Protein AF-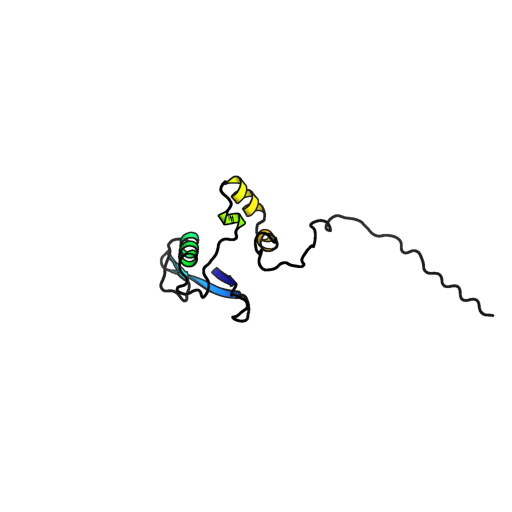S4NLT5-F1 (afdb_monomer_lite)

pLDDT: mean 71.35, std 17.42, range [36.0, 91.88]

Secondary structure (DSSP, 8-state):
-EEEEE--GGGSSSEEEEEEEEETTEEEETT-S--BSSHHHHHHHHHH--SSSSS-----HHHHH--SHHHHHHHHHTGGGGGGSTTT-TTS-SS----S---S-----------------

Structure (mmCIF, N/CA/C/O backbone):
data_AF-S4NLT5-F1
#
_entry.id   AF-S4NLT5-F1
#
loop_
_atom_site.group_PDB
_atom_site.id
_atom_site.type_symbol
_atom_site.label_atom_id
_atom_site.label_alt_id
_atom_site.label_comp_id
_atom_site.label_asym_id
_atom_site.label_entity_id
_atom_site.label_seq_id
_atom_site.pdbx_PDB_ins_code
_atom_site.Cartn_x
_atom_site.Cartn_y
_atom_site.Cartn_z
_atom_site.occupancy
_atom_site.B_iso_or_equiv
_atom_site.auth_seq_id
_atom_site.auth_comp_id
_atom_site.auth_asym_id
_atom_site.auth_atom_id
_atom_site.pdbx_PDB_model_num
ATOM 1 N N . MET A 1 1 ? -8.710 9.050 0.192 1.00 84.00 1 MET A N 1
ATOM 2 C CA . MET A 1 1 ? -7.696 8.049 -0.226 1.00 84.00 1 MET A CA 1
ATOM 3 C C . MET A 1 1 ? -7.883 6.807 0.635 1.00 84.00 1 MET A C 1
ATOM 5 O O . MET A 1 1 ? -8.409 6.960 1.728 1.00 84.00 1 MET A O 1
ATOM 9 N N . ALA A 1 2 ? -7.510 5.611 0.174 1.00 89.19 2 ALA A N 1
ATOM 10 C CA . ALA A 1 2 ? -7.674 4.373 0.942 1.00 89.19 2 ALA A CA 1
ATOM 11 C C . ALA A 1 2 ? -6.494 3.413 0.727 1.00 89.19 2 ALA A C 1
ATOM 13 O O . ALA A 1 2 ? -5.866 3.438 -0.332 1.00 89.19 2 ALA A O 1
ATOM 14 N N . ILE A 1 3 ? -6.225 2.561 1.715 1.00 86.31 3 ILE A N 1
ATOM 15 C CA . ILE A 1 3 ? -5.295 1.431 1.630 1.00 86.31 3 ILE A CA 1
ATOM 16 C C . ILE A 1 3 ? -6.113 0.163 1.447 1.00 86.31 3 ILE A C 1
ATOM 18 O O . ILE A 1 3 ? -7.032 -0.091 2.216 1.00 86.31 3 ILE A O 1
ATOM 22 N N . SER A 1 4 ? -5.766 -0.634 0.441 1.00 84.19 4 SER A N 1
ATOM 23 C CA . SER A 1 4 ? -6.381 -1.944 0.219 1.00 84.19 4 SER A CA 1
ATOM 24 C C . SER A 1 4 ? -5.398 -3.022 0.655 1.00 84.19 4 SER A C 1
ATOM 26 O O . SER A 1 4 ? -4.279 -3.072 0.143 1.00 84.19 4 SER A O 1
ATOM 28 N N . VAL A 1 5 ? -5.791 -3.858 1.609 1.00 81.44 5 VAL A N 1
ATOM 29 C CA . VAL A 1 5 ? -4.926 -4.861 2.232 1.00 81.44 5 VAL A CA 1
ATOM 30 C C . VAL A 1 5 ? -5.440 -6.248 1.903 1.00 81.44 5 VAL A C 1
ATOM 32 O O . VAL A 1 5 ? -6.630 -6.521 2.011 1.00 81.44 5 VAL A O 1
ATOM 35 N N . ARG A 1 6 ? -4.527 -7.129 1.491 1.00 75.19 6 ARG A N 1
ATOM 36 C CA . ARG A 1 6 ? -4.849 -8.495 1.096 1.00 75.19 6 ARG A CA 1
ATOM 37 C C . ARG A 1 6 ? -4.688 -9.446 2.296 1.00 75.19 6 ARG A C 1
ATOM 39 O O . ARG A 1 6 ? -3.566 -9.679 2.741 1.00 75.19 6 ARG A O 1
ATOM 46 N N . LEU A 1 7 ? -5.790 -9.985 2.813 1.00 73.19 7 LEU A N 1
ATOM 47 C CA . LEU A 1 7 ? -5.836 -10.899 3.964 1.00 73.19 7 LEU A CA 1
ATOM 48 C C . LEU A 1 7 ? -5.438 -12.336 3.571 1.00 73.19 7 LEU A C 1
ATOM 50 O O . LEU A 1 7 ? -5.678 -12.740 2.437 1.00 73.19 7 LEU A O 1
ATOM 54 N N . PRO A 1 8 ? -4.838 -13.146 4.461 1.00 68.81 8 PRO A N 1
ATOM 55 C CA . PRO A 1 8 ? -4.606 -14.567 4.190 1.00 68.81 8 PRO A CA 1
ATOM 56 C C . PRO A 1 8 ? -5.924 -15.339 3.992 1.00 68.81 8 PRO A C 1
ATOM 58 O O . PRO A 1 8 ? -6.956 -14.986 4.561 1.00 68.81 8 PRO A O 1
ATOM 61 N N . ALA A 1 9 ? -5.866 -16.414 3.196 1.00 61.72 9 ALA A N 1
ATOM 62 C CA . ALA A 1 9 ? -7.033 -17.178 2.736 1.00 61.72 9 ALA A CA 1
ATOM 63 C C . ALA A 1 9 ? -7.895 -17.771 3.870 1.00 61.72 9 ALA A C 1
ATOM 65 O O . ALA A 1 9 ? -9.079 -18.020 3.665 1.00 61.72 9 ALA A O 1
ATOM 66 N N . ASP A 1 10 ? -7.330 -17.940 5.068 1.00 64.81 10 ASP A N 1
ATOM 67 C CA . ASP A 1 10 ? -8.030 -18.444 6.254 1.00 64.81 10 ASP A CA 1
ATOM 68 C C . ASP A 1 10 ? -9.104 -17.486 6.813 1.00 64.81 10 ASP A C 1
ATOM 70 O O . ASP A 1 10 ? -9.869 -17.882 7.690 1.00 64.81 10 ASP A O 1
ATOM 74 N N . LYS A 1 11 ? -9.182 -16.227 6.344 1.00 57.97 11 LYS A N 1
ATOM 75 C CA . LYS A 1 11 ? -10.047 -15.179 6.930 1.00 57.97 11 LYS A CA 1
ATOM 76 C C . LYS A 1 11 ? -11.188 -14.652 6.040 1.00 57.97 11 LYS A C 1
ATOM 78 O O . LYS A 1 11 ? -11.803 -13.649 6.388 1.00 57.97 11 LYS A O 1
ATOM 83 N N . GLY A 1 12 ? -11.538 -15.326 4.943 1.00 53.28 12 GLY A N 1
ATOM 84 C CA . GLY A 1 12 ? -12.652 -14.892 4.081 1.00 53.28 12 GLY A CA 1
ATOM 85 C C . GLY A 1 12 ? -12.240 -13.834 3.041 1.00 53.28 12 GLY A C 1
ATOM 86 O O . GLY A 1 12 ? -11.082 -13.855 2.624 1.00 53.28 12 GLY A O 1
ATOM 87 N N . PRO A 1 13 ? -13.161 -12.985 2.525 1.00 54.34 13 PRO A N 1
ATOM 88 C CA . PRO A 1 13 ? -12.945 -12.213 1.298 1.00 54.34 13 PRO A CA 1
ATOM 89 C C . PRO A 1 13 ? -11.628 -11.428 1.338 1.00 54.34 13 PRO A C 1
ATOM 91 O O . PRO A 1 13 ? -11.335 -10.684 2.264 1.00 54.34 13 PRO A O 1
ATOM 94 N N . TYR A 1 14 ? -10.823 -11.656 0.300 1.00 67.06 14 TYR A N 1
ATOM 95 C CA . TYR A 1 14 ? -9.367 -11.499 0.289 1.00 67.06 14 TYR A CA 1
ATOM 96 C C . TYR A 1 14 ? -8.874 -10.044 0.471 1.00 67.06 14 TYR A C 1
ATOM 98 O O . TYR A 1 14 ? -7.691 -9.851 0.714 1.00 67.06 14 TYR A O 1
ATOM 106 N N . ILE A 1 15 ? -9.701 -9.003 0.319 1.00 78.62 15 ILE A N 1
ATOM 107 C CA . ILE A 1 15 ? -9.236 -7.603 0.276 1.00 78.62 15 ILE A CA 1
ATOM 108 C C . ILE A 1 15 ? -10.093 -6.713 1.179 1.00 78.62 15 ILE A C 1
ATOM 110 O O . ILE A 1 15 ? -11.305 -6.646 1.003 1.00 78.62 15 ILE A O 1
ATOM 114 N N . GLU A 1 16 ? -9.448 -5.999 2.100 1.00 83.00 16 GLU A N 1
ATOM 115 C CA . GLU A 1 16 ? -10.074 -5.059 3.033 1.00 83.00 16 GLU A CA 1
ATOM 116 C C . GLU A 1 16 ? -9.586 -3.629 2.771 1.00 83.00 16 GLU A C 1
ATOM 118 O O . GLU A 1 16 ? -8.415 -3.411 2.451 1.00 83.00 16 GLU A O 1
ATOM 123 N N . HIS A 1 17 ? -10.487 -2.649 2.867 1.00 86.50 17 HIS A N 1
ATOM 124 C CA . HIS A 1 17 ? -10.208 -1.259 2.513 1.00 86.50 17 HIS A CA 1
ATOM 125 C C . HIS A 1 17 ? -10.249 -0.358 3.748 1.00 86.50 17 HIS A C 1
ATOM 127 O O . HIS A 1 17 ? -11.292 -0.207 4.378 1.00 86.50 17 HIS A O 1
ATOM 133 N N . TYR A 1 18 ? -9.134 0.309 4.037 1.00 87.06 18 TYR A N 1
ATOM 134 C CA . TYR A 1 18 ? -8.997 1.250 5.144 1.00 87.06 18 TYR A CA 1
ATOM 135 C C . TYR A 1 18 ? -8.899 2.674 4.609 1.00 87.06 18 TYR A C 1
ATOM 137 O O . TYR A 1 18 ? -8.012 2.993 3.813 1.00 87.06 18 TYR A O 1
ATOM 145 N N . LEU A 1 19 ? -9.809 3.548 5.030 1.00 90.44 19 LEU A N 1
ATOM 146 C CA . LEU A 1 19 ? -9.812 4.944 4.604 1.00 90.44 19 LEU A CA 1
ATOM 147 C C . LEU A 1 19 ? -8.666 5.715 5.268 1.00 90.44 19 LEU A C 1
ATOM 149 O O . LEU A 1 19 ? -8.450 5.616 6.474 1.00 90.44 19 LEU A O 1
ATOM 153 N N . ILE A 1 20 ? -7.952 6.509 4.470 1.00 91.00 20 ILE A N 1
ATOM 154 C CA . ILE A 1 20 ? -6.927 7.443 4.940 1.00 91.00 20 ILE A CA 1
ATOM 155 C C . ILE A 1 20 ? -7.566 8.823 5.084 1.00 91.00 20 ILE A C 1
ATOM 157 O O . ILE A 1 20 ? -8.042 9.399 4.097 1.00 91.00 20 ILE A O 1
ATOM 161 N N . GLN A 1 21 ? -7.514 9.370 6.295 1.00 90.50 21 GLN A N 1
ATOM 162 C CA . GLN A 1 21 ? -7.945 10.722 6.624 1.00 90.50 21 GLN A CA 1
ATOM 163 C C . GLN A 1 21 ? -6.755 11.660 6.811 1.00 90.50 21 GLN A C 1
ATOM 165 O O . GLN A 1 21 ? -5.795 11.340 7.511 1.00 90.50 21 GLN A O 1
ATOM 170 N N . ALA A 1 22 ? -6.871 12.865 6.256 1.00 89.06 22 ALA A N 1
ATOM 171 C CA . ALA A 1 22 ? -5.958 13.972 6.507 1.00 89.06 22 ALA A CA 1
ATOM 172 C C . ALA A 1 22 ? -6.610 14.969 7.476 1.00 89.06 22 ALA A C 1
ATOM 174 O O . ALA A 1 22 ? -7.723 15.427 7.227 1.00 89.06 22 ALA A O 1
ATOM 175 N N . SER A 1 23 ? -5.935 15.303 8.574 1.00 85.25 23 SER A N 1
ATOM 176 C CA . SER A 1 23 ? -6.384 16.297 9.551 1.00 85.25 23 SER A CA 1
ATOM 177 C C . SER A 1 23 ? -5.194 17.106 10.060 1.00 85.25 23 SER A C 1
ATOM 179 O O . SER A 1 23 ? -4.177 16.538 10.455 1.00 85.25 23 SER A O 1
ATOM 181 N N . GLY A 1 24 ? -5.301 18.438 10.021 1.00 84.25 24 GLY A N 1
ATOM 182 C CA . GLY A 1 24 ? -4.270 19.340 10.551 1.00 84.25 24 GLY A CA 1
ATOM 183 C C . GLY A 1 24 ? -2.892 19.200 9.893 1.00 84.25 24 GLY A C 1
ATOM 184 O O . GLY A 1 24 ? -1.883 19.386 10.560 1.00 84.25 24 GLY A O 1
ATOM 185 N N . GLY A 1 25 ? -2.836 18.823 8.611 1.00 86.38 25 GLY A N 1
ATOM 186 C CA . GLY A 1 25 ? -1.577 18.590 7.891 1.00 86.38 25 GLY A CA 1
ATOM 187 C C . GLY A 1 25 ? -0.951 17.211 8.119 1.00 86.38 25 GLY A C 1
ATOM 188 O O . GLY A 1 25 ? 0.069 16.914 7.511 1.00 86.38 25 GLY A O 1
ATOM 189 N N . ARG A 1 26 ? -1.577 16.353 8.932 1.00 90.94 26 ARG A N 1
ATOM 190 C CA . ARG A 1 26 ? -1.161 14.963 9.153 1.00 90.94 26 ARG A CA 1
ATOM 191 C C . ARG A 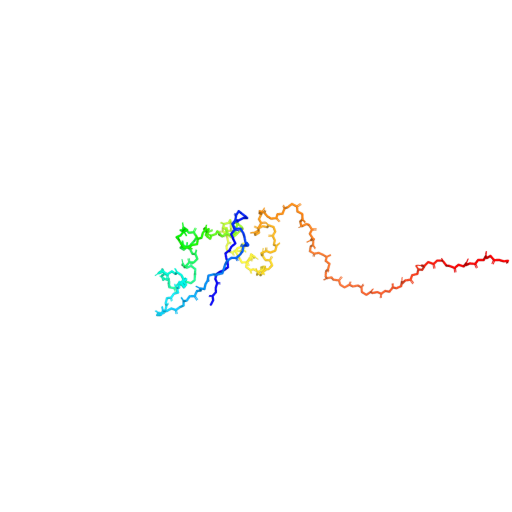1 26 ? -2.161 13.985 8.568 1.00 90.94 26 ARG A C 1
ATOM 193 O O . ARG A 1 26 ? -3.350 14.281 8.468 1.00 90.94 26 ARG A O 1
ATOM 200 N N . ILE A 1 27 ? -1.703 12.792 8.233 1.00 91.88 27 ILE A N 1
ATOM 201 C CA . ILE A 1 27 ? -2.511 11.718 7.660 1.00 91.88 27 ILE A CA 1
ATOM 202 C C . ILE A 1 27 ? -2.546 10.492 8.579 1.00 91.88 27 ILE A C 1
ATOM 204 O O . ILE A 1 27 ? -1.601 10.230 9.312 1.00 91.88 27 ILE A O 1
ATOM 208 N N . GLY A 1 28 ? -3.626 9.724 8.555 1.00 90.81 28 GLY A N 1
ATOM 209 C CA . GLY A 1 28 ? -3.777 8.508 9.359 1.00 90.81 28 GLY A CA 1
ATOM 210 C C . GLY A 1 28 ? -4.931 7.658 8.853 1.00 90.81 28 GLY A C 1
ATOM 211 O O . GLY A 1 28 ? -5.711 8.122 8.019 1.00 90.81 28 GLY A O 1
ATOM 212 N N . LEU A 1 29 ? -5.044 6.422 9.332 1.00 88.88 29 LEU A N 1
ATOM 213 C CA . LEU A 1 29 ? -6.242 5.622 9.073 1.00 88.88 29 LEU A CA 1
ATOM 214 C C . LEU A 1 29 ? -7.419 6.174 9.890 1.00 88.88 29 LEU A C 1
ATOM 216 O O . LEU A 1 29 ? -7.228 6.647 11.005 1.00 88.88 29 LEU A O 1
ATOM 220 N N . GLU A 1 30 ? -8.635 6.122 9.347 1.00 86.94 30 GLU A N 1
ATOM 221 C CA . GLU A 1 30 ? -9.846 6.558 10.069 1.00 86.94 30 GLU A CA 1
ATOM 222 C C . GLU A 1 30 ? -10.096 5.731 11.333 1.00 86.94 30 GLU A C 1
ATOM 224 O O . GLU A 1 30 ? -10.524 6.251 12.358 1.00 86.94 30 GLU A O 1
ATOM 229 N N . THR A 1 31 ? -9.765 4.446 11.267 1.00 79.44 31 THR A N 1
ATOM 230 C CA . THR A 1 31 ? -9.856 3.504 12.383 1.00 79.44 31 THR A CA 1
ATOM 231 C C . THR A 1 31 ? -8.722 3.671 13.394 1.00 79.44 31 THR A C 1
ATOM 233 O O . THR A 1 31 ? -8.671 2.908 14.353 1.00 79.44 31 THR A O 1
ATOM 236 N N . SER A 1 32 ? -7.815 4.631 13.170 1.00 81.81 32 SER A N 1
ATOM 237 C CA . SER A 1 32 ? -6.579 4.795 13.921 1.00 81.81 32 SER A CA 1
ATOM 238 C C . SER A 1 32 ? -6.410 6.142 14.593 1.00 81.81 32 SER A C 1
ATOM 240 O O . SER A 1 32 ? -6.725 7.207 14.058 1.00 81.81 32 SER A O 1
ATOM 242 N N . HIS A 1 33 ? -5.785 6.086 15.762 1.00 82.75 33 HIS A N 1
ATOM 243 C CA . HIS A 1 33 ? -5.289 7.237 16.510 1.00 82.75 33 HIS A CA 1
ATOM 244 C C . HIS A 1 33 ? -3.934 7.736 15.974 1.00 82.75 33 HIS A C 1
ATOM 246 O O . HIS A 1 33 ? -3.528 8.861 16.276 1.00 82.75 33 HIS A O 1
ATOM 252 N N . ASN A 1 34 ? -3.228 6.919 15.185 1.00 85.88 34 ASN A N 1
ATOM 253 C CA . ASN A 1 34 ? -1.885 7.208 14.700 1.00 85.88 34 ASN A CA 1
ATOM 254 C C . ASN A 1 34 ? -1.939 8.203 13.537 1.00 85.88 34 ASN A C 1
ATOM 256 O O . ASN A 1 34 ? -2.676 8.040 12.561 1.00 85.88 34 ASN A O 1
ATOM 260 N N . ARG A 1 35 ? -1.134 9.261 13.646 1.00 89.75 35 ARG A N 1
ATOM 261 C CA . ARG A 1 35 ? -1.047 10.341 12.661 1.00 89.75 35 ARG A CA 1
ATOM 262 C C . ARG A 1 35 ? 0.406 10.520 12.234 1.00 89.75 35 ARG A C 1
ATOM 264 O O . ARG A 1 35 ? 1.288 10.607 13.080 1.00 89.75 35 ARG A O 1
ATOM 271 N N . PHE A 1 36 ? 0.617 10.609 10.930 1.00 91.00 36 PHE A N 1
ATOM 272 C CA . PHE A 1 36 ? 1.912 10.680 10.256 1.00 91.00 36 PHE A CA 1
ATOM 273 C C . PHE A 1 36 ? 1.985 11.942 9.404 1.00 91.00 36 PHE A C 1
ATOM 275 O O . PHE A 1 36 ? 0.947 12.458 8.982 1.00 91.00 36 PHE A O 1
ATOM 282 N N . ASP A 1 37 ? 3.185 12.425 9.106 1.00 90.62 37 ASP A N 1
ATOM 283 C CA . ASP A 1 37 ? 3.329 13.628 8.287 1.00 90.62 37 ASP A CA 1
ATOM 284 C C . ASP A 1 37 ? 3.177 13.290 6.792 1.00 90.62 37 ASP A C 1
ATOM 286 O O . ASP A 1 37 ? 2.664 14.096 6.018 1.00 90.62 37 ASP A O 1
ATOM 290 N N . ASN A 1 38 ? 3.545 12.066 6.377 1.00 90.06 38 ASN A N 1
ATOM 291 C CA . ASN A 1 38 ? 3.504 11.645 4.972 1.00 90.06 38 ASN A CA 1
ATOM 292 C C . ASN A 1 38 ? 3.029 10.194 4.771 1.00 90.06 38 ASN A C 1
ATOM 294 O O . ASN A 1 38 ? 3.183 9.339 5.643 1.00 90.06 38 ASN A O 1
ATOM 298 N N . ILE A 1 39 ? 2.520 9.878 3.567 1.00 89.12 39 ILE A N 1
ATOM 299 C CA . ILE A 1 39 ? 2.098 8.509 3.189 1.00 89.12 39 ILE A CA 1
ATOM 300 C C . ILE A 1 39 ? 3.201 7.466 3.396 1.00 89.12 39 ILE A C 1
ATOM 302 O O . ILE A 1 39 ? 2.903 6.416 3.962 1.00 89.12 39 ILE A O 1
ATOM 306 N N . PRO A 1 40 ? 4.463 7.713 2.998 1.00 86.75 40 PRO A N 1
ATOM 307 C CA . PRO A 1 40 ? 5.524 6.734 3.192 1.00 86.75 40 PRO A CA 1
ATOM 308 C C . PRO A 1 40 ? 5.757 6.373 4.662 1.00 86.75 40 PRO A C 1
ATOM 310 O O . PRO A 1 40 ? 6.016 5.210 4.949 1.00 86.75 40 PRO A O 1
ATOM 313 N N . GLU A 1 41 ? 5.627 7.327 5.590 1.00 88.19 41 GLU A N 1
ATOM 314 C CA . GLU A 1 41 ? 5.776 7.065 7.029 1.00 88.19 41 GLU A CA 1
ATOM 315 C C . GLU A 1 41 ? 4.644 6.196 7.564 1.00 88.19 41 GLU A C 1
ATOM 317 O O . GLU A 1 41 ? 4.900 5.234 8.287 1.00 88.19 41 GLU A O 1
ATOM 322 N N . LEU A 1 42 ? 3.409 6.486 7.145 1.00 89.19 42 LEU A N 1
ATOM 323 C CA . LEU A 1 42 ? 2.245 5.672 7.476 1.00 89.19 42 LEU A CA 1
ATOM 324 C C . LEU A 1 42 ? 2.456 4.224 7.012 1.00 89.19 42 LEU A C 1
ATOM 326 O O . LEU A 1 42 ? 2.322 3.287 7.798 1.00 89.19 42 LEU A O 1
ATOM 330 N N . ILE A 1 43 ? 2.841 4.031 5.746 1.00 87.62 43 ILE A N 1
ATOM 331 C CA . ILE A 1 43 ? 3.099 2.696 5.190 1.00 87.62 43 ILE A CA 1
ATOM 332 C C . ILE A 1 43 ? 4.253 2.008 5.929 1.00 87.62 43 ILE A C 1
ATOM 334 O O . ILE A 1 43 ? 4.153 0.823 6.246 1.00 87.62 43 ILE A O 1
ATOM 338 N N . ALA A 1 44 ? 5.330 2.735 6.237 1.00 86.69 44 ALA A N 1
ATOM 339 C CA . ALA A 1 44 ? 6.479 2.195 6.955 1.00 86.69 44 ALA A CA 1
ATOM 340 C C . ALA A 1 44 ? 6.106 1.723 8.368 1.00 86.69 44 ALA A C 1
ATOM 342 O O . ALA A 1 44 ? 6.525 0.638 8.771 1.00 86.69 44 ALA A O 1
ATOM 343 N N . HIS A 1 45 ? 5.281 2.476 9.095 1.00 88.31 45 HIS A N 1
ATOM 344 C CA . HIS A 1 45 ? 4.822 2.094 10.429 1.00 88.31 45 HIS A CA 1
ATOM 345 C C . HIS A 1 45 ? 4.010 0.791 10.402 1.00 88.31 45 HIS A C 1
ATOM 347 O O . HIS A 1 45 ? 4.345 -0.170 11.095 1.00 88.31 45 HIS A O 1
ATOM 353 N N . TYR A 1 46 ? 3.011 0.706 9.521 1.00 85.81 46 TYR A N 1
ATOM 354 C CA . TYR A 1 46 ? 2.193 -0.503 9.360 1.00 85.81 46 TYR A CA 1
ATOM 355 C C . TYR A 1 46 ? 2.936 -1.670 8.676 1.00 85.81 46 TYR A C 1
ATOM 357 O O . TYR A 1 46 ? 2.452 -2.804 8.658 1.00 85.81 46 TYR A O 1
ATOM 365 N N . SER A 1 47 ? 4.132 -1.424 8.127 1.00 83.00 47 SER A N 1
ATOM 366 C CA . SER A 1 47 ? 5.049 -2.484 7.685 1.00 83.00 47 SER A CA 1
ATOM 367 C C . SER A 1 47 ? 5.871 -3.096 8.817 1.00 83.00 47 SER A C 1
ATOM 369 O O . SER A 1 47 ? 6.450 -4.164 8.641 1.00 83.00 47 SER A O 1
ATOM 371 N N . GLN A 1 48 ? 5.927 -2.438 9.976 1.00 80.25 48 GLN A N 1
ATOM 372 C CA . GLN A 1 48 ? 6.670 -2.893 11.153 1.00 80.25 48 GLN A CA 1
ATOM 373 C C . GLN A 1 48 ? 5.724 -3.404 12.244 1.00 80.25 48 GLN A C 1
ATOM 375 O O . GLN A 1 48 ? 6.051 -4.389 12.901 1.00 80.25 48 GLN A O 1
ATOM 380 N N . CYS A 1 49 ? 4.526 -2.826 12.362 1.00 73.56 49 CYS A N 1
ATOM 381 C CA . CYS A 1 49 ? 3.547 -3.160 13.395 1.00 73.56 49 CYS A CA 1
ATOM 382 C C . CYS A 1 49 ? 2.203 -3.620 12.800 1.00 73.56 49 CYS A C 1
ATOM 384 O O . CYS A 1 49 ? 1.672 -2.988 11.888 1.00 73.56 49 CYS A O 1
ATOM 386 N N . CYS A 1 50 ? 1.626 -4.687 13.364 1.00 70.31 50 CYS A N 1
ATOM 387 C CA . CYS A 1 50 ? 0.266 -5.169 13.074 1.00 70.31 50 CYS A CA 1
ATOM 388 C C . CYS A 1 50 ? -0.718 -4.696 14.156 1.00 70.31 50 CYS A C 1
ATOM 390 O O . CYS A 1 50 ? -1.331 -5.524 14.823 1.00 70.31 50 CYS A O 1
ATOM 392 N N . ASP A 1 51 ? -0.781 -3.392 14.414 1.00 70.25 51 ASP A N 1
ATOM 393 C CA . ASP A 1 51 ? -1.619 -2.869 15.503 1.00 70.25 51 ASP A CA 1
ATOM 394 C C . ASP A 1 51 ? -3.105 -2.906 15.099 1.00 70.25 51 ASP A C 1
ATOM 396 O O . ASP A 1 51 ? -3.907 -3.670 15.626 1.00 70.25 51 ASP A O 1
ATOM 400 N N . GLU A 1 52 ? -3.450 -2.166 14.044 1.00 71.75 52 GLU A N 1
ATOM 401 C CA . GLU A 1 52 ? -4.838 -2.027 13.570 1.00 71.75 52 GLU A CA 1
ATOM 402 C C . GLU A 1 52 ? -5.110 -2.808 12.289 1.00 71.75 52 GLU A C 1
ATOM 404 O O . GLU A 1 52 ? -6.263 -3.047 11.930 1.00 71.75 52 GLU A O 1
ATOM 409 N N . LEU A 1 53 ? -4.045 -3.212 11.593 1.00 71.69 53 LEU A N 1
ATOM 410 C CA . LEU A 1 53 ? -4.146 -4.075 10.431 1.00 71.69 53 LEU A CA 1
ATOM 411 C C . LEU A 1 53 ? -3.944 -5.532 10.867 1.00 71.69 53 LEU A C 1
ATOM 413 O O . LEU A 1 53 ? -2.937 -5.852 11.500 1.00 71.69 53 LEU A O 1
ATOM 417 N N . PRO A 1 54 ? -4.830 -6.453 10.460 1.00 67.00 54 PRO A N 1
ATOM 418 C CA . PRO A 1 54 ? -4.720 -7.881 10.767 1.00 67.00 54 PRO A CA 1
ATOM 419 C C . PRO A 1 54 ? -3.513 -8.561 10.096 1.00 67.00 54 PRO A C 1
ATOM 421 O O . PRO A 1 54 ? -3.253 -9.739 10.351 1.00 67.00 54 PRO A O 1
ATOM 424 N N . VAL A 1 55 ? -2.793 -7.851 9.221 1.00 70.56 55 VAL A N 1
ATOM 425 C CA . VAL A 1 55 ? -1.589 -8.315 8.531 1.00 70.56 55 VAL A CA 1
ATOM 426 C C . VAL A 1 55 ? -0.575 -7.179 8.400 1.00 70.56 55 VAL A C 1
ATOM 428 O O . VAL A 1 55 ? -0.940 -6.023 8.195 1.00 70.56 55 VAL A O 1
ATOM 431 N N . GLN A 1 56 ? 0.709 -7.529 8.479 1.00 78.12 56 GLN A N 1
ATOM 432 C CA . GLN A 1 56 ? 1.811 -6.594 8.282 1.00 78.12 56 GLN A CA 1
ATOM 433 C C . GLN A 1 56 ? 1.900 -6.207 6.806 1.00 78.12 56 GLN A C 1
ATOM 435 O O . GLN A 1 56 ? 1.930 -7.085 5.935 1.00 78.12 56 GLN A O 1
ATOM 440 N N . LEU A 1 57 ? 1.997 -4.911 6.510 1.00 79.25 57 LEU A N 1
ATOM 441 C CA . LEU A 1 57 ? 2.238 -4.474 5.138 1.00 79.25 57 LEU A CA 1
ATOM 442 C C . LEU A 1 57 ? 3.637 -4.925 4.711 1.00 79.25 57 LEU A C 1
ATOM 444 O O . LEU A 1 57 ? 4.639 -4.494 5.270 1.00 79.25 57 LEU A O 1
ATOM 448 N N . GLN A 1 58 ? 3.729 -5.793 3.708 1.00 73.94 58 GLN A N 1
ATOM 449 C CA . GLN A 1 58 ? 5.020 -6.228 3.182 1.00 73.94 58 GLN A CA 1
ATOM 450 C C . GLN A 1 58 ? 5.273 -5.601 1.823 1.00 73.94 58 GLN A C 1
ATOM 452 O O . GLN A 1 58 ? 4.452 -5.712 0.910 1.00 73.94 58 GLN A O 1
ATOM 457 N N . LEU A 1 59 ? 6.449 -4.985 1.670 1.00 75.44 59 LEU A N 1
ATOM 458 C CA . LEU A 1 59 ? 6.919 -4.627 0.341 1.00 75.44 59 LEU A CA 1
ATOM 459 C C . LEU A 1 59 ? 7.139 -5.912 -0.471 1.00 75.44 59 LEU A C 1
ATOM 461 O O . LEU A 1 59 ? 7.764 -6.858 0.027 1.00 75.44 59 LEU A O 1
ATOM 465 N N . PRO A 1 60 ? 6.675 -5.953 -1.728 1.00 74.00 60 PRO A N 1
ATOM 466 C CA . PRO A 1 60 ? 6.925 -7.085 -2.599 1.00 74.00 60 PRO A CA 1
ATOM 467 C C . PRO A 1 60 ? 8.434 -7.298 -2.770 1.00 74.00 60 PRO A C 1
ATOM 469 O O . PRO A 1 60 ? 9.208 -6.344 -2.892 1.00 74.00 60 PRO A O 1
ATOM 472 N N . LYS A 1 61 ? 8.844 -8.574 -2.781 1.00 74.44 61 LYS A N 1
ATOM 473 C CA . LYS A 1 61 ? 10.248 -9.018 -2.844 1.00 74.44 61 LYS A CA 1
ATOM 474 C C . LYS A 1 61 ? 11.131 -8.202 -3.800 1.00 74.44 61 LYS A C 1
ATOM 476 O O . LYS A 1 61 ? 12.163 -7.736 -3.327 1.00 74.44 61 LYS A O 1
ATOM 481 N N . PRO A 1 62 ? 10.746 -7.948 -5.067 1.00 77.00 62 PRO A N 1
ATOM 482 C CA . PRO A 1 62 ? 11.592 -7.196 -5.994 1.00 77.00 62 PRO A CA 1
ATOM 483 C C . PRO A 1 62 ? 11.890 -5.760 -5.538 1.00 77.00 62 PRO A C 1
ATOM 485 O O . PRO A 1 62 ? 12.996 -5.284 -5.765 1.00 77.00 62 PRO A O 1
ATOM 488 N N . LEU A 1 63 ? 10.965 -5.081 -4.845 1.00 80.56 63 LEU A N 1
ATOM 489 C CA . LEU A 1 63 ? 11.239 -3.748 -4.290 1.00 80.56 63 LEU A CA 1
ATOM 490 C C . LEU A 1 63 ? 12.187 -3.811 -3.091 1.00 80.56 63 LEU A C 1
ATOM 492 O O . LEU A 1 63 ? 13.006 -2.916 -2.909 1.00 80.56 63 LEU A O 1
ATOM 496 N N . ARG A 1 64 ? 12.099 -4.874 -2.286 1.00 77.94 64 ARG A N 1
ATOM 497 C CA . ARG A 1 64 ? 12.983 -5.085 -1.132 1.00 77.94 64 ARG A CA 1
ATOM 498 C C . ARG A 1 64 ? 14.390 -5.529 -1.543 1.00 77.94 64 ARG A C 1
ATOM 500 O O . ARG A 1 64 ? 15.361 -5.203 -0.870 1.00 77.94 64 ARG A O 1
ATOM 507 N N . GLU A 1 65 ? 14.497 -6.296 -2.622 1.00 81.06 65 GLU A N 1
ATOM 508 C CA . GLU A 1 65 ? 15.764 -6.805 -3.160 1.00 81.06 65 GLU A CA 1
ATOM 509 C C . GLU A 1 65 ? 16.483 -5.782 -4.044 1.00 81.06 65 GLU A C 1
ATOM 511 O O . GLU A 1 65 ? 17.690 -5.907 -4.264 1.00 81.06 65 GLU A O 1
ATOM 516 N N . ALA A 1 66 ? 15.774 -4.756 -4.520 1.00 83.06 66 ALA A N 1
ATOM 517 C CA . ALA A 1 66 ? 16.355 -3.703 -5.329 1.00 83.06 66 ALA A CA 1
ATOM 518 C C . ALA A 1 66 ? 17.367 -2.874 -4.522 1.00 83.06 66 ALA A C 1
ATOM 520 O O . ALA A 1 66 ? 17.013 -1.985 -3.751 1.00 83.06 66 ALA A O 1
ATOM 521 N N . LYS A 1 67 ? 18.660 -3.138 -4.737 1.00 80.69 67 LYS A N 1
ATOM 522 C CA . LYS A 1 67 ? 19.770 -2.410 -4.087 1.00 80.69 67 LYS A CA 1
ATOM 523 C C . LYS A 1 67 ? 20.230 -1.184 -4.873 1.00 80.69 67 LYS A C 1
ATOM 525 O O . LYS A 1 67 ? 21.123 -0.466 -4.436 1.00 80.69 67 LYS A O 1
ATOM 530 N N . SER A 1 68 ? 19.678 -0.968 -6.066 1.00 86.94 68 SER A N 1
ATOM 531 C CA . SER A 1 68 ? 20.103 0.086 -6.989 1.00 86.94 68 SER A CA 1
ATOM 532 C C . SER A 1 68 ? 18.931 0.920 -7.484 1.00 86.94 68 SER A C 1
ATOM 534 O O . SER A 1 68 ? 17.874 0.393 -7.831 1.00 86.94 68 SER A O 1
ATOM 536 N N . ARG A 1 69 ? 19.160 2.231 -7.625 1.00 88.31 69 ARG A N 1
ATOM 537 C CA . ARG A 1 69 ? 18.160 3.176 -8.147 1.00 88.31 69 ARG A CA 1
ATOM 538 C C . ARG A 1 69 ? 17.649 2.783 -9.535 1.00 88.31 69 ARG A C 1
ATOM 540 O O . ARG A 1 69 ? 16.469 2.959 -9.814 1.00 88.31 69 ARG A O 1
ATOM 547 N N . HIS A 1 70 ? 18.506 2.216 -10.385 1.00 87.69 70 HIS A N 1
ATOM 548 C CA . HIS A 1 70 ? 18.120 1.724 -11.713 1.00 87.69 70 HIS A CA 1
ATOM 549 C C . HIS A 1 70 ? 17.119 0.557 -11.652 1.00 87.69 70 HIS A C 1
ATOM 551 O O . HIS A 1 70 ? 16.180 0.513 -12.444 1.00 87.69 70 HIS A O 1
ATOM 557 N N . GLN A 1 71 ? 17.265 -0.354 -10.682 1.00 87.19 71 GLN A N 1
ATOM 558 C CA . GLN A 1 71 ? 16.311 -1.449 -10.470 1.00 87.19 71 GLN A CA 1
ATOM 559 C C . GLN A 1 71 ? 14.968 -0.910 -9.977 1.00 87.19 71 GLN A C 1
ATOM 561 O O . GLN A 1 71 ? 13.930 -1.248 -10.530 1.00 87.19 71 GLN A O 1
ATOM 566 N N . LEU A 1 72 ? 14.980 0.018 -9.016 1.00 87.00 72 LEU A N 1
ATOM 567 C CA . LEU A 1 72 ? 13.748 0.682 -8.579 1.00 87.00 72 LEU A CA 1
ATOM 568 C C . LEU A 1 72 ? 13.077 1.467 -9.715 1.00 87.00 72 LEU A C 1
ATOM 570 O O . LEU A 1 72 ? 11.859 1.430 -9.839 1.00 87.00 72 LEU A O 1
ATOM 574 N N . SER A 1 73 ? 13.856 2.136 -10.569 1.00 88.19 73 SER A N 1
ATOM 575 C CA . SER A 1 73 ? 13.322 2.923 -11.692 1.00 88.19 73 SER A CA 1
ATOM 576 C C . SER A 1 73 ? 12.705 2.038 -12.776 1.00 88.19 73 SER A C 1
ATOM 578 O O . SER A 1 73 ? 11.651 2.370 -13.306 1.00 88.19 73 SER A O 1
ATOM 580 N N . SER A 1 74 ? 13.324 0.895 -13.086 1.00 88.38 74 SER A N 1
ATOM 581 C CA . SER A 1 74 ? 12.760 -0.078 -14.033 1.00 88.38 74 SER A CA 1
ATOM 582 C C . SER A 1 74 ? 11.496 -0.744 -13.486 1.00 88.38 74 SER A C 1
ATOM 584 O O . SER A 1 74 ? 10.523 -0.876 -14.222 1.00 88.38 74 SER A O 1
ATOM 586 N N . LEU A 1 75 ? 11.464 -1.079 -12.190 1.00 85.88 75 LEU A N 1
ATOM 587 C CA . LEU A 1 75 ? 10.252 -1.568 -11.522 1.00 85.88 75 LEU A CA 1
ATOM 588 C C . LEU A 1 75 ? 9.135 -0.517 -11.514 1.00 85.88 75 LEU A C 1
ATOM 590 O O . LEU A 1 75 ? 7.984 -0.852 -11.776 1.00 85.88 75 LEU A O 1
ATOM 594 N N . ALA A 1 76 ? 9.467 0.751 -11.266 1.00 85.75 76 ALA A N 1
ATOM 595 C CA . ALA A 1 76 ? 8.507 1.850 -11.310 1.00 85.75 76 ALA A CA 1
ATOM 596 C C . ALA A 1 76 ? 7.908 2.047 -12.714 1.00 85.75 76 ALA A C 1
ATOM 598 O O . ALA A 1 76 ? 6.740 2.413 -12.828 1.00 85.75 76 ALA A O 1
ATOM 599 N N . LEU A 1 77 ? 8.674 1.753 -13.773 1.00 87.56 77 LEU A N 1
ATOM 600 C CA . LEU A 1 77 ? 8.217 1.840 -15.163 1.00 87.56 77 LEU A CA 1
ATOM 601 C C . LEU A 1 77 ? 7.082 0.852 -15.485 1.00 87.56 77 LEU A C 1
ATOM 603 O O . LEU A 1 77 ? 6.293 1.111 -16.388 1.00 87.56 77 LEU A O 1
ATOM 607 N N . LEU A 1 78 ? 6.978 -0.255 -14.741 1.00 85.81 78 LEU A N 1
ATOM 608 C CA . LEU A 1 78 ? 5.901 -1.238 -14.905 1.00 85.81 78 LEU A CA 1
ATOM 609 C C . LEU A 1 78 ? 4.540 -0.706 -14.424 1.00 85.81 78 LEU A C 1
ATOM 611 O O . LEU A 1 78 ? 3.502 -1.185 -14.879 1.00 85.81 78 LEU A O 1
ATOM 615 N N . GLY A 1 79 ? 4.516 0.267 -13.505 1.00 84.00 79 GLY A N 1
ATOM 616 C CA . GLY A 1 79 ? 3.277 0.849 -12.985 1.00 84.00 79 GLY A CA 1
ATOM 617 C C . GLY A 1 79 ? 2.309 -0.204 -12.430 1.00 84.00 79 GLY A C 1
ATOM 618 O O . GLY A 1 79 ? 2.660 -0.972 -11.537 1.00 84.00 79 GLY A O 1
ATOM 619 N N . GLN A 1 80 ? 1.080 -0.243 -12.956 1.00 78.50 80 GLN A N 1
ATOM 620 C CA . GLN A 1 80 ? 0.052 -1.205 -12.535 1.00 78.50 80 GLN A CA 1
ATOM 621 C C . GLN A 1 80 ? 0.347 -2.651 -12.967 1.00 78.50 80 GLN A C 1
ATOM 623 O O . GLN A 1 80 ? 0.002 -3.581 -12.237 1.00 78.50 80 GLN A O 1
ATOM 628 N N . GLU A 1 81 ? 1.045 -2.843 -14.093 1.00 81.19 81 GLU A N 1
ATOM 629 C CA . GLU A 1 81 ? 1.358 -4.172 -14.639 1.00 81.19 81 GLU A CA 1
ATOM 630 C C . GLU A 1 81 ? 2.254 -4.966 -13.689 1.00 81.19 81 GLU A C 1
ATOM 632 O O . GLU A 1 81 ? 2.210 -6.194 -13.668 1.00 81.19 81 GLU A O 1
ATOM 637 N N . PHE A 1 82 ? 3.017 -4.265 -12.840 1.00 81.88 82 PHE A N 1
ATOM 638 C CA . PHE A 1 82 ? 3.825 -4.855 -11.778 1.00 81.88 82 PHE A CA 1
ATOM 639 C C . PHE A 1 82 ? 3.051 -5.907 -10.969 1.00 81.88 82 PHE A C 1
ATOM 641 O O . PHE A 1 82 ? 3.576 -6.993 -10.728 1.00 81.88 82 PHE A O 1
ATOM 648 N N . TRP A 1 83 ? 1.800 -5.620 -10.596 1.00 75.81 83 TRP A N 1
ATOM 649 C CA . TRP A 1 83 ? 0.981 -6.500 -9.757 1.00 75.81 83 TRP A CA 1
ATOM 650 C C . TRP A 1 83 ? 0.500 -7.768 -10.476 1.00 75.81 83 TRP A C 1
ATOM 652 O O . TRP A 1 83 ? 0.141 -8.740 -9.810 1.00 75.81 83 TRP A O 1
ATOM 662 N N . GLY A 1 84 ? 0.515 -7.773 -11.813 1.00 73.88 84 GLY A N 1
ATOM 663 C CA . GLY A 1 84 ? 0.185 -8.936 -12.638 1.00 73.88 84 GLY A CA 1
ATOM 664 C C . GLY A 1 84 ? 1.337 -9.934 -12.780 1.00 73.88 84 GLY A C 1
ATOM 665 O O . GLY A 1 84 ? 1.105 -11.102 -13.092 1.00 73.88 84 GLY A O 1
ATOM 666 N N . TYR A 1 85 ? 2.580 -9.515 -12.516 1.00 76.94 85 TYR A N 1
ATOM 667 C CA . TYR A 1 85 ? 3.740 -10.389 -12.661 1.00 76.94 85 TYR A CA 1
ATOM 668 C C . TYR A 1 85 ? 3.909 -11.354 -11.473 1.00 76.94 85 TYR A C 1
ATOM 670 O O . TYR A 1 85 ? 3.729 -10.976 -10.309 1.00 76.94 85 TYR A O 1
ATOM 678 N N . PRO A 1 86 ? 4.388 -12.590 -11.723 1.00 68.69 86 PRO A N 1
ATOM 679 C CA . PRO A 1 86 ? 4.625 -13.588 -10.675 1.00 68.69 86 PRO A CA 1
ATOM 680 C C . PRO A 1 86 ? 5.654 -13.134 -9.627 1.00 68.69 86 PRO A C 1
ATOM 682 O O . PRO A 1 86 ? 5.628 -13.600 -8.490 1.00 68.69 86 PRO A O 1
ATOM 685 N N . MET A 1 87 ? 6.533 -12.189 -9.973 1.00 71.50 87 MET A N 1
ATOM 686 C CA . MET A 1 87 ? 7.503 -11.613 -9.039 1.00 71.50 87 MET A CA 1
ATOM 687 C C . MET A 1 87 ? 6.863 -10.732 -7.951 1.00 71.50 87 MET A C 1
ATOM 689 O O . MET A 1 87 ? 7.402 -10.648 -6.846 1.00 71.50 87 MET A O 1
ATOM 693 N N . ALA A 1 88 ? 5.717 -10.099 -8.228 1.00 65.62 88 ALA A N 1
ATOM 694 C CA . ALA A 1 88 ? 4.978 -9.307 -7.245 1.00 65.62 88 ALA A CA 1
ATOM 695 C C . ALA A 1 88 ? 4.100 -10.185 -6.341 1.00 65.62 88 ALA A C 1
ATOM 697 O O . ALA A 1 88 ? 3.853 -9.822 -5.191 1.00 65.62 88 ALA A O 1
ATOM 698 N N . ASN A 1 89 ? 3.679 -11.360 -6.825 1.00 63.88 89 ASN A N 1
ATOM 699 C CA . ASN A 1 89 ? 2.846 -12.293 -6.071 1.00 63.88 89 ASN A CA 1
ATOM 700 C C . ASN A 1 89 ? 3.290 -13.764 -6.234 1.00 63.88 89 ASN A C 1
ATOM 702 O O . ASN A 1 89 ? 2.623 -14.554 -6.909 1.00 63.88 89 ASN A O 1
ATOM 706 N N . PRO A 1 90 ? 4.381 -14.182 -5.569 1.00 58.28 90 PRO A N 1
ATOM 707 C CA . PRO A 1 90 ? 4.913 -15.540 -5.704 1.00 58.28 90 PRO A CA 1
ATOM 708 C C . PRO A 1 90 ? 4.021 -16.625 -5.072 1.00 58.28 90 PRO A C 1
ATOM 710 O O . PRO A 1 90 ? 4.258 -17.808 -5.286 1.00 58.28 90 PRO A O 1
ATOM 713 N N . LYS A 1 91 ? 3.006 -16.255 -4.274 1.00 55.09 91 LYS A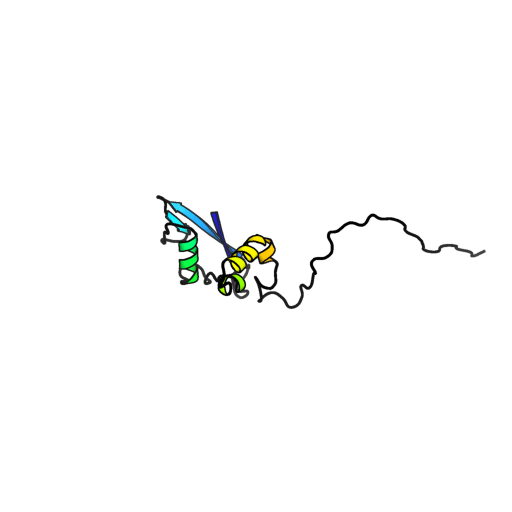 N 1
ATOM 714 C CA . LYS A 1 91 ? 2.120 -17.196 -3.561 1.00 55.09 91 LYS A CA 1
ATOM 715 C C . LYS A 1 91 ? 0.948 -17.695 -4.428 1.00 55.09 91 LYS A C 1
ATOM 717 O O . LYS A 1 91 ? 0.245 -18.603 -4.006 1.00 55.09 91 LYS A O 1
ATOM 722 N N . ASN A 1 92 ? 0.728 -17.117 -5.615 1.00 49.44 92 ASN A N 1
ATOM 723 C CA . ASN A 1 92 ? -0.490 -17.316 -6.416 1.00 49.44 92 ASN A CA 1
ATOM 724 C C . ASN A 1 92 ? -0.236 -17.925 -7.808 1.00 49.44 92 ASN A C 1
ATOM 726 O O . ASN A 1 92 ? -0.981 -17.625 -8.738 1.00 49.44 92 ASN A O 1
ATOM 730 N N . ASN A 1 93 ? 0.799 -18.744 -8.013 1.00 42.41 93 ASN A N 1
ATOM 731 C CA . ASN A 1 93 ? 0.978 -19.343 -9.338 1.00 42.41 93 ASN A CA 1
ATOM 732 C C . ASN A 1 93 ? 1.521 -20.779 -9.313 1.00 42.41 93 ASN A C 1
ATOM 734 O O . ASN A 1 93 ? 2.721 -20.976 -9.134 1.00 42.41 93 ASN A O 1
ATOM 738 N N . PRO A 1 94 ? 0.646 -21.768 -9.568 1.00 44.81 94 PRO A N 1
ATOM 739 C CA . PRO A 1 94 ? 1.024 -22.949 -10.335 1.00 44.81 94 PRO A CA 1
ATOM 740 C C . PRO A 1 94 ? 0.504 -22.961 -11.792 1.00 44.81 94 PRO A C 1
ATOM 742 O O . PRO A 1 94 ? 0.756 -23.937 -12.487 1.00 44.81 94 PRO A O 1
ATOM 745 N N . SER A 1 95 ? -0.199 -21.941 -12.307 1.00 44.59 95 SER A N 1
ATOM 746 C CA . SER A 1 95 ? -0.857 -22.033 -13.627 1.00 44.59 95 SER A CA 1
ATOM 747 C C . SER A 1 95 ? -1.285 -20.723 -14.328 1.00 44.59 95 SER A C 1
ATOM 749 O O . SER A 1 95 ? -2.393 -20.647 -14.849 1.00 44.59 95 SER A O 1
ATOM 751 N N . ASN A 1 96 ? -0.447 -19.689 -14.412 1.00 43.06 96 ASN A N 1
ATOM 752 C CA . ASN A 1 96 ? -0.662 -18.596 -15.371 1.00 43.06 96 ASN A CA 1
ATOM 753 C C . ASN A 1 96 ? 0.613 -18.319 -16.171 1.00 43.06 96 ASN A C 1
ATOM 755 O O . ASN A 1 96 ? 1.357 -17.370 -15.927 1.00 43.06 96 ASN A O 1
ATOM 759 N N . LEU A 1 97 ? 0.874 -19.241 -17.098 1.00 44.16 97 LEU A N 1
ATOM 760 C CA . LEU A 1 97 ? 1.662 -19.021 -18.302 1.00 44.16 97 LEU A CA 1
ATOM 761 C C . LEU A 1 97 ? 0.725 -18.406 -19.348 1.00 44.16 97 LEU A C 1
ATOM 763 O O . LEU A 1 97 ? 0.129 -19.129 -20.140 1.00 44.16 97 LEU A O 1
ATOM 767 N N . LEU A 1 98 ? 0.569 -17.086 -19.354 1.00 43.97 98 LEU A N 1
ATOM 768 C CA . LEU A 1 98 ? 0.064 -16.386 -20.535 1.00 43.97 98 LEU A CA 1
ATOM 769 C C . LEU A 1 98 ? 1.087 -15.314 -20.903 1.00 43.97 98 LEU A C 1
ATOM 771 O O . LEU A 1 98 ? 1.256 -14.301 -20.232 1.00 43.97 98 LEU A O 1
ATOM 775 N N . SER A 1 99 ? 1.855 -15.671 -21.926 1.00 42.53 99 SER A N 1
ATOM 776 C CA . SER A 1 99 ? 3.032 -15.008 -22.473 1.00 42.53 99 SER A CA 1
ATOM 777 C C . SER A 1 99 ? 2.731 -13.618 -23.068 1.00 42.53 99 SER A C 1
ATOM 779 O O . SER A 1 99 ? 1.626 -13.393 -23.559 1.00 42.53 99 SER A O 1
ATOM 781 N N . PRO A 1 100 ? 3.723 -12.709 -23.140 1.00 41.75 100 PRO A N 1
ATOM 782 C CA . PRO A 1 100 ? 3.553 -11.328 -23.614 1.00 41.75 100 PRO A CA 1
ATOM 783 C C . PRO A 1 100 ? 3.505 -11.148 -25.152 1.00 41.75 100 PRO A C 1
ATOM 785 O O . PRO A 1 100 ? 3.996 -10.151 -25.670 1.00 41.75 100 PRO A O 1
ATOM 788 N N . CYS A 1 101 ? 2.900 -12.067 -25.913 1.00 39.09 101 CYS A N 1
ATOM 789 C CA . CYS A 1 101 ? 2.916 -12.005 -27.384 1.00 39.09 101 CYS A CA 1
ATOM 790 C C . CYS A 1 101 ? 1.550 -12.303 -28.026 1.00 39.09 101 CYS A C 1
ATOM 792 O O . CYS A 1 101 ? 1.449 -13.304 -28.718 1.00 39.09 101 CYS A O 1
ATOM 794 N N . GLN A 1 102 ? 0.502 -11.492 -27.830 1.00 48.47 102 GLN A N 1
ATOM 795 C CA . GLN A 1 102 ? -0.689 -11.510 -28.715 1.00 48.47 102 GLN A CA 1
ATOM 796 C C . GLN A 1 102 ? -1.377 -10.132 -28.812 1.00 48.47 102 GLN A C 1
ATOM 798 O O . GLN A 1 102 ? -2.592 -10.011 -28.687 1.00 48.47 102 GLN A O 1
ATOM 803 N N . LEU A 1 103 ? -0.606 -9.064 -29.028 1.00 45.34 103 LEU A N 1
ATOM 804 C CA . LEU A 1 103 ? -1.171 -7.777 -29.450 1.00 45.34 103 LEU A CA 1
ATOM 805 C C . LEU A 1 103 ? -0.302 -7.147 -30.540 1.00 45.34 103 LEU A C 1
ATOM 807 O O . LEU A 1 103 ? 0.315 -6.106 -30.346 1.00 45.34 103 LEU A O 1
ATOM 811 N N . ALA A 1 104 ? -0.219 -7.812 -31.690 1.00 36.38 104 ALA A N 1
ATOM 812 C CA . ALA A 1 104 ? 0.297 -7.203 -32.909 1.00 36.38 104 ALA A CA 1
ATOM 813 C C . ALA A 1 104 ? -0.348 -7.858 -34.140 1.00 36.38 104 ALA A C 1
ATOM 815 O O . ALA A 1 104 ? 0.020 -8.955 -34.535 1.00 36.38 104 ALA A O 1
ATOM 816 N N . ASN A 1 105 ? -1.327 -7.146 -34.699 1.00 40.50 105 ASN A N 1
ATOM 817 C CA . ASN A 1 105 ? -1.667 -7.021 -36.119 1.00 40.50 105 ASN A CA 1
ATOM 818 C C . ASN A 1 105 ? -1.651 -8.266 -37.029 1.00 40.50 105 ASN A C 1
ATOM 820 O O . ASN A 1 105 ? -0.594 -8.764 -37.402 1.00 40.50 105 ASN A O 1
ATOM 824 N N . GLY A 1 106 ? -2.822 -8.605 -37.586 1.00 36.00 106 GLY A N 1
ATOM 825 C CA . GLY A 1 106 ? -2.889 -9.447 -38.784 1.00 36.00 106 GLY A CA 1
ATOM 826 C C . GLY A 1 106 ? -4.296 -9.834 -39.242 1.00 36.00 106 GLY A C 1
ATOM 827 O O . GLY A 1 106 ? -4.686 -10.979 -39.096 1.00 36.00 106 GLY A O 1
ATOM 828 N N . VAL A 1 107 ? -5.058 -8.859 -39.746 1.00 39.38 107 VAL A N 1
ATOM 829 C CA . VAL A 1 107 ? -6.008 -8.950 -40.880 1.00 39.38 107 VAL A CA 1
ATOM 830 C C . VAL A 1 107 ? -6.404 -10.373 -41.356 1.00 39.38 107 VAL A C 1
ATOM 832 O O . VAL A 1 107 ? -5.590 -11.098 -41.917 1.00 39.38 107 VAL A O 1
ATOM 835 N N . ILE A 1 108 ? -7.695 -10.715 -41.230 1.00 44.75 108 ILE A N 1
ATOM 836 C CA . ILE A 1 108 ? -8.401 -11.770 -42.002 1.00 44.75 108 ILE A CA 1
ATOM 837 C C . ILE A 1 108 ? -8.106 -11.645 -43.511 1.00 44.75 108 ILE A C 1
ATOM 839 O O . ILE A 1 108 ? -8.173 -10.526 -44.023 1.00 44.75 108 ILE A O 1
ATOM 843 N N . PRO A 1 109 ? -7.882 -12.747 -44.262 1.00 43.56 109 PRO A N 1
ATOM 844 C CA . PRO A 1 109 ? -9.045 -13.417 -44.858 1.00 43.56 109 PRO A CA 1
ATOM 845 C C . PRO A 1 109 ? -8.917 -14.933 -45.130 1.00 43.56 109 PRO A C 1
ATOM 847 O O . PRO A 1 109 ? -7.855 -15.539 -45.075 1.00 43.56 109 PRO A O 1
ATOM 850 N N . MET A 1 110 ? -10.060 -15.466 -45.573 1.00 38.38 110 MET A N 1
ATOM 851 C CA . MET A 1 110 ? -10.252 -16.654 -46.411 1.00 38.38 110 MET A CA 1
ATOM 852 C C . MET A 1 110 ? -10.531 -17.979 -45.691 1.00 38.38 110 MET A C 1
ATOM 854 O O . MET A 1 110 ? -9.694 -18.862 -45.546 1.00 38.38 110 MET A O 1
ATOM 858 N N . ALA A 1 111 ? -11.807 -18.124 -45.328 1.00 43.91 111 ALA A N 1
ATOM 859 C CA . ALA A 1 111 ? -12.468 -19.413 -45.226 1.00 43.91 111 ALA A CA 1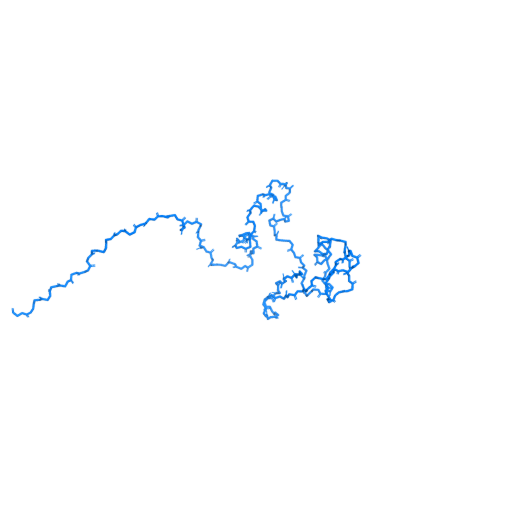
ATOM 860 C C . ALA A 1 111 ? -12.390 -20.146 -46.575 1.00 43.91 111 ALA A C 1
ATOM 862 O O . ALA A 1 111 ? -12.819 -19.608 -47.596 1.00 43.91 111 ALA A O 1
ATOM 863 N N . LEU A 1 112 ? -11.889 -21.379 -46.565 1.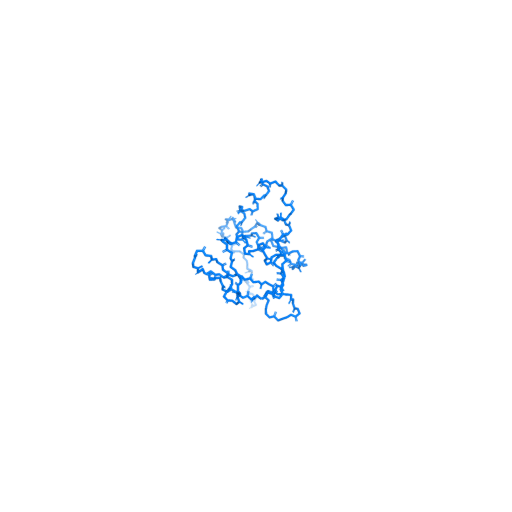00 43.50 112 LEU A N 1
ATOM 864 C CA . LEU A 1 112 ? -12.088 -22.354 -47.631 1.00 43.50 112 LEU A CA 1
ATOM 865 C C . LEU A 1 112 ? -12.308 -23.732 -46.998 1.00 43.50 112 LEU A C 1
ATOM 867 O O . LEU A 1 112 ? -11.490 -24.203 -46.210 1.00 43.50 112 LEU A O 1
ATOM 871 N N . THR A 1 113 ? -13.397 -24.367 -47.443 1.00 49.47 113 THR A N 1
ATOM 872 C CA . THR A 1 113 ? -13.887 -25.734 -47.160 1.00 49.47 113 THR A CA 1
ATOM 873 C C . THR A 1 113 ? -14.681 -25.884 -45.846 1.00 49.47 113 THR A C 1
ATOM 875 O O . THR A 1 113 ? -14.276 -25.345 -44.819 1.00 49.47 113 THR A O 1
ATOM 878 N N . PRO A 1 114 ? -15.869 -26.529 -45.891 1.00 45.47 114 PRO A N 1
ATOM 879 C CA . PRO 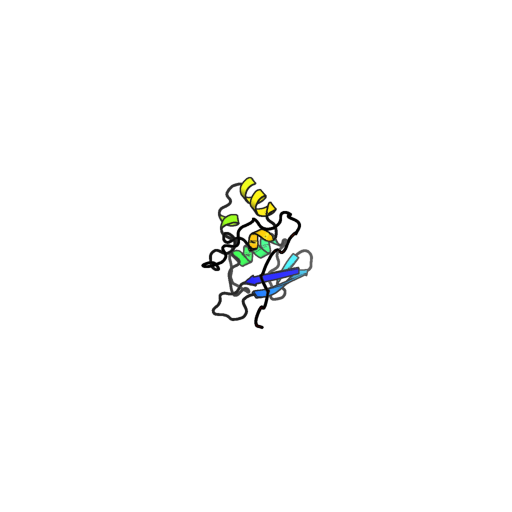A 1 114 ? -15.954 -27.947 -46.222 1.00 45.47 114 PRO A CA 1
ATOM 880 C C . PRO A 1 114 ? -16.881 -28.301 -47.393 1.00 45.47 114 PRO A C 1
ATOM 882 O O . PRO A 1 114 ? -17.816 -27.593 -47.754 1.00 45.47 114 PRO A O 1
ATOM 885 N N . SER A 1 115 ? -16.548 -29.453 -47.957 1.00 51.31 115 SER A N 1
ATOM 886 C CA . SER A 1 115 ? -17.253 -30.255 -48.939 1.00 51.31 115 SER A CA 1
ATOM 887 C C . SER A 1 115 ? -18.695 -30.560 -48.524 1.00 51.31 115 SER A C 1
ATOM 889 O O . SER A 1 115 ? -18.915 -31.215 -47.509 1.00 51.31 115 SER A O 1
ATOM 891 N N . ASP A 1 116 ? -19.655 -30.174 -49.359 1.00 46.97 116 ASP A N 1
ATOM 892 C CA . ASP A 1 116 ? -20.958 -30.828 -49.453 1.00 46.97 116 ASP A CA 1
ATOM 893 C C . ASP A 1 116 ? -21.288 -30.988 -50.939 1.00 46.97 116 ASP A C 1
ATOM 895 O O . ASP A 1 116 ? -21.448 -30.024 -51.688 1.00 46.97 116 ASP A O 1
ATOM 899 N N . THR A 1 117 ? -21.302 -32.227 -51.408 1.00 58.59 117 THR A N 1
ATOM 900 C CA . THR A 1 117 ? -22.060 -32.578 -52.604 1.00 58.59 117 THR A CA 1
ATOM 901 C C . THR A 1 117 ? -22.714 -33.903 -52.301 1.00 58.59 117 THR A C 1
ATOM 903 O O . THR A 1 117 ? -22.126 -34.973 -52.462 1.00 58.59 117 THR A O 1
ATOM 906 N N . GLY A 1 118 ? -23.944 -33.801 -51.806 1.00 50.31 118 GLY A N 1
ATOM 907 C CA . GLY A 1 118 ? -24.898 -34.887 -51.869 1.00 50.31 118 GLY A CA 1
ATOM 908 C C . GLY A 1 118 ? -25.024 -35.391 -53.305 1.00 50.31 118 GLY A C 1
ATOM 909 O O . GLY A 1 118 ? -25.177 -34.629 -54.258 1.00 50.31 118 GLY A O 1
ATOM 910 N N . SER A 1 119 ? -24.942 -36.703 -53.466 1.00 54.12 119 SER A N 1
ATOM 911 C CA . SER A 1 119 ? -25.382 -37.400 -54.670 1.00 54.12 119 SER A CA 1
ATOM 912 C C . SER A 1 119 ? -25.912 -38.757 -54.231 1.00 54.12 119 SER A C 1
ATOM 914 O O . SER A 1 119 ? -25.182 -39.728 -54.058 1.00 54.12 119 SER A O 1
ATOM 916 N N . SER A 1 120 ? -27.209 -38.777 -53.956 1.00 49.28 120 SER A N 1
ATOM 917 C CA . SER A 1 120 ? -28.046 -39.967 -53.995 1.00 49.28 120 SER A CA 1
ATOM 918 C C . SER A 1 120 ? -29.192 -39.632 -54.934 1.00 49.28 120 SER A C 1
ATOM 920 O O . SER A 1 120 ? -30.042 -38.823 -54.566 1.00 49.28 120 SER A O 1
ATOM 922 N N . LEU A 1 121 ? -29.119 -40.176 -56.151 1.00 47.53 121 LEU A N 1
ATOM 923 C CA . LEU A 1 121 ? -30.197 -40.689 -57.008 1.00 47.53 121 LEU A CA 1
ATOM 924 C C . LEU A 1 121 ? -29.606 -41.067 -58.370 1.00 47.53 121 LEU A C 1
ATOM 926 O O . LEU A 1 121 ? -28.944 -40.202 -58.984 1.00 47.53 121 LEU A O 1
#

Radius of gyration: 24.65 Å; chains: 1; bounding box: 50×60×74 Å

InterPro domains:
  IPR036860 SH2 domain superfamily [G3DSA:3.30.505.10] (1-74)
  IPR036860 SH2 domain superfamily [SSF55550] (2-73)

Organism: NCBI:txid116150

Foldseek 3Di:
DWDWAADPPVPPDGIDIWDWDDDPCWIDTPQDPDTHNDPVVRLVVQQVDCPPPVDRRDDQPQVVVPPDPVSVVVCVVCPPVNCVDCSRPVPPDPDDPDDPPDPDDDDDDDDDDDDDDDDDD

Sequence (121 aa):
MAISVRLPADKGPYIEHYLIQASGGRIGLETSHNRFDNIPELIAHYSQCCDELPVQLQLPKPLREAKSRHQLSSLALLGQEFWGYPMANPKNNPSNLLSPCQLANGVIPMALTPSDTGSSL